Protein AF-A0A7V4Q4V1-F1 (afdb_monomer)

Foldseek 3Di:
DPDAPVVLVVNDDDDPDDDDLVVLLVVLVVRLVCPPVPDDPVSNVSSVVVNVVSVVVVVVVVVD

Nearest PDB structures (foldseek):
  6tdw-assembly1_H  TM=5.553E-01  e=7.329E+00  Euglena gracilis
  6tdu-assembly1_h  TM=5.471E-01  e=9.517E+00  Euglena gracilis

Sequence (64 aa):
MKGKNMRLLGREDSASRQPNIQEIIGDLQEEIARGEAVYTVDELRVLEMKLAEYEQMLQNLLER

pLDDT: mean 88.67, std 10.84, range [51.22, 97.31]

Solvent-accessible surface area (backbone atoms only — not comparable to full-atom values): 3987 Å² total; per-residue (Å²): 127,89,87,64,68,42,50,82,72,70,74,42,86,76,65,99,66,84,77,53,73,68,56,51,45,51,55,38,54,56,58,51,73,53,36,74,84,76,35,54,75,69,54,43,50,53,41,53,52,51,38,54,54,49,52,52,52,50,49,62,62,72,79,106

Secondary structure (DSSP, 8-state):
-TT--TTTTTSSPPPSSPPPHHHHHHHHHHHHHTGGGTS-HHHHHHHHHHHHHHHHHHHHHH--

Mean predicted aligned error: 4.7 Å

Structure (mmCIF, N/CA/C/O backbone):
data_AF-A0A7V4Q4V1-F1
#
_entry.id   AF-A0A7V4Q4V1-F1
#
loop_
_atom_site.group_PDB
_atom_site.id
_atom_site.type_symbol
_atom_site.label_atom_id
_atom_site.label_alt_id
_atom_site.label_comp_id
_atom_site.label_asym_id
_atom_site.label_entity_id
_atom_site.label_seq_id
_atom_site.pdbx_PDB_ins_code
_atom_site.Cartn_x
_atom_site.Cartn_y
_atom_site.Cartn_z
_atom_site.occupancy
_atom_site.B_iso_or_equiv
_atom_site.auth_seq_id
_atom_site.auth_comp_id
_atom_site.auth_asym_id
_atom_site.auth_atom_id
_atom_site.pdbx_PDB_model_num
ATOM 1 N N . MET A 1 1 ? -5.364 -9.319 15.774 1.00 51.22 1 MET A N 1
ATOM 2 C CA . MET A 1 1 ? -4.156 -9.391 14.917 1.00 51.22 1 MET A CA 1
ATOM 3 C C . MET A 1 1 ? -4.291 -10.357 13.737 1.00 51.22 1 MET A C 1
ATOM 5 O O . MET A 1 1 ? -3.493 -10.249 12.821 1.00 51.22 1 MET A O 1
ATOM 9 N N . LYS A 1 2 ? -5.280 -11.270 13.701 1.00 55.53 2 LYS A N 1
ATOM 10 C CA . LYS A 1 2 ? -5.533 -12.097 12.511 1.00 55.53 2 LYS A CA 1
ATOM 11 C C . LYS A 1 2 ? -6.090 -11.242 11.374 1.00 55.53 2 LYS A C 1
ATOM 13 O O . LYS A 1 2 ? -7.080 -10.546 11.573 1.00 55.53 2 LYS A O 1
ATOM 18 N N . GLY A 1 3 ? -5.449 -11.327 10.214 1.00 72.81 3 GLY A N 1
ATOM 19 C CA . GLY A 1 3 ? -5.936 -10.746 8.971 1.00 72.81 3 GLY A CA 1
ATOM 20 C C . GLY A 1 3 ? -5.252 -9.458 8.532 1.00 72.81 3 GLY A C 1
ATOM 21 O O . GLY A 1 3 ? -5.722 -8.903 7.562 1.00 72.81 3 GLY A O 1
ATOM 22 N N . LYS A 1 4 ? -4.195 -8.965 9.182 1.00 82.75 4 LYS A N 1
ATOM 23 C CA . LYS A 1 4 ? -3.400 -7.853 8.634 1.00 82.75 4 LYS A CA 1
ATOM 24 C C . LYS A 1 4 ? -2.302 -8.394 7.729 1.00 82.75 4 LYS A C 1
ATOM 26 O O . LYS A 1 4 ? -1.672 -9.392 8.078 1.00 82.75 4 LYS A O 1
ATOM 31 N N . ASN A 1 5 ? -2.012 -7.697 6.640 1.00 81.31 5 ASN A N 1
ATOM 32 C CA . ASN A 1 5 ? -0.826 -7.953 5.840 1.00 81.31 5 ASN A CA 1
ATOM 33 C C . ASN A 1 5 ? 0.382 -7.266 6.497 1.00 81.31 5 ASN A C 1
ATOM 35 O O . ASN A 1 5 ? 0.737 -6.124 6.202 1.00 81.31 5 ASN A O 1
ATOM 39 N N . MET A 1 6 ? 0.987 -7.958 7.465 1.00 84.88 6 MET A N 1
ATOM 40 C CA . MET A 1 6 ? 2.081 -7.419 8.283 1.00 84.88 6 MET A CA 1
ATOM 41 C C . MET A 1 6 ? 3.344 -7.131 7.457 1.00 84.88 6 MET A C 1
ATOM 43 O O . MET A 1 6 ? 4.109 -6.233 7.813 1.00 84.88 6 MET A O 1
ATOM 47 N N . ARG A 1 7 ? 3.514 -7.816 6.317 1.00 85.69 7 ARG A N 1
ATOM 48 C CA . ARG A 1 7 ? 4.562 -7.545 5.322 1.00 85.69 7 ARG A CA 1
ATOM 49 C C . ARG A 1 7 ? 4.451 -6.128 4.760 1.00 85.69 7 ARG A C 1
ATOM 51 O O . ARG A 1 7 ? 5.443 -5.406 4.735 1.00 85.69 7 ARG A O 1
ATOM 58 N N . LEU A 1 8 ? 3.254 -5.700 4.352 1.00 85.25 8 LEU A N 1
ATOM 59 C CA . LEU A 1 8 ? 3.042 -4.347 3.813 1.00 85.25 8 LEU A CA 1
ATOM 60 C C . LEU A 1 8 ? 3.291 -3.262 4.866 1.00 85.25 8 LEU A C 1
ATOM 62 O O . LEU A 1 8 ? 3.769 -2.180 4.535 1.00 85.25 8 LEU A O 1
ATOM 66 N N . LEU A 1 9 ? 3.058 -3.574 6.143 1.00 85.94 9 LEU A N 1
ATOM 67 C CA . LEU A 1 9 ? 3.390 -2.697 7.269 1.00 85.94 9 LEU A CA 1
ATOM 68 C C . LEU A 1 9 ? 4.881 -2.726 7.661 1.00 85.94 9 LEU A C 1
ATOM 70 O O . LEU A 1 9 ? 5.266 -2.026 8.595 1.00 85.94 9 LEU A O 1
ATOM 74 N N . GLY A 1 10 ? 5.721 -3.525 6.991 1.00 81.25 10 GLY A N 1
ATOM 75 C CA . GLY A 1 10 ? 7.146 -3.665 7.314 1.00 81.25 10 GLY A CA 1
ATOM 76 C C . GLY A 1 10 ? 7.410 -4.354 8.657 1.00 81.25 10 GLY A C 1
ATOM 77 O O . GLY A 1 10 ? 8.449 -4.126 9.268 1.00 81.25 10 GLY A O 1
ATOM 78 N N . ARG A 1 11 ? 6.449 -5.147 9.147 1.00 81.81 11 ARG A N 1
ATOM 79 C CA . ARG A 1 11 ? 6.506 -5.829 10.451 1.00 81.81 11 ARG A CA 1
ATOM 80 C C . ARG A 1 11 ? 6.840 -7.318 10.350 1.00 81.81 11 ARG A C 1
ATOM 82 O O . ARG A 1 11 ? 7.074 -7.942 11.378 1.00 81.81 11 ARG A O 1
ATOM 89 N N . GLU A 1 12 ? 6.865 -7.871 9.141 1.00 81.56 12 GLU A N 1
ATOM 90 C CA . GLU A 1 12 ? 7.326 -9.230 8.849 1.00 81.56 12 GLU A CA 1
ATOM 91 C C . GLU A 1 12 ? 8.224 -9.230 7.611 1.00 81.56 12 GLU A C 1
ATOM 93 O O . GLU A 1 12 ? 7.966 -8.504 6.645 1.00 81.56 12 GLU A O 1
ATOM 98 N N . ASP A 1 13 ? 9.260 -10.070 7.644 1.00 70.75 13 ASP A N 1
ATOM 99 C CA . ASP A 1 13 ? 10.098 -10.342 6.481 1.00 70.75 13 ASP A CA 1
ATOM 100 C C . ASP A 1 13 ? 9.318 -11.121 5.413 1.00 70.75 13 ASP A C 1
ATOM 102 O O . ASP A 1 13 ? 8.458 -11.957 5.698 1.00 70.75 13 ASP A O 1
ATOM 106 N N . SER A 1 14 ? 9.600 -10.798 4.152 1.00 64.75 14 SER A N 1
ATOM 107 C CA . SER A 1 14 ? 8.813 -11.258 3.006 1.00 64.75 14 SER A CA 1
ATOM 108 C C . SER A 1 14 ? 9.027 -12.743 2.693 1.00 64.75 14 SER A C 1
ATOM 110 O O . SER A 1 14 ? 10.100 -13.301 2.913 1.00 64.75 14 SER A O 1
ATOM 112 N N . ALA A 1 15 ? 7.993 -13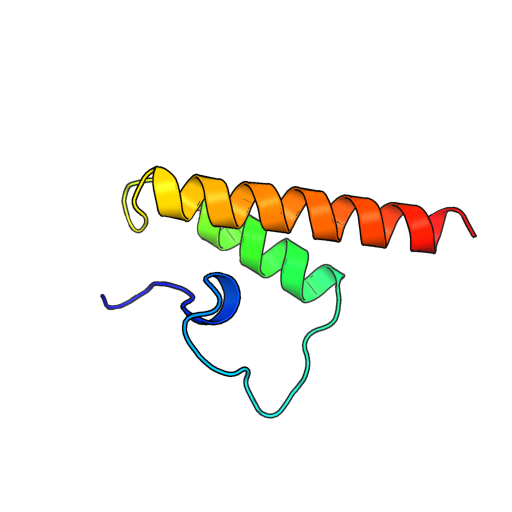.367 2.119 1.00 62.19 15 ALA A N 1
ATOM 113 C CA . ALA A 1 15 ? 8.011 -14.739 1.619 1.00 62.19 15 ALA A CA 1
ATOM 114 C C . ALA A 1 15 ? 9.151 -14.999 0.611 1.00 62.19 15 ALA A C 1
ATOM 116 O O . ALA A 1 15 ? 9.668 -14.084 -0.026 1.00 62.19 15 ALA A O 1
ATOM 117 N N . SER A 1 16 ? 9.491 -16.276 0.401 1.00 70.94 16 SER A N 1
ATOM 118 C CA . SER A 1 16 ? 10.582 -16.737 -0.480 1.00 70.94 16 SER A CA 1
ATOM 119 C C . SER A 1 16 ? 10.488 -16.253 -1.935 1.00 70.94 16 SER A C 1
ATOM 121 O O . SER A 1 16 ? 11.478 -16.285 -2.661 1.00 70.94 16 SER A O 1
ATOM 123 N N . ARG A 1 17 ? 9.299 -15.817 -2.368 1.0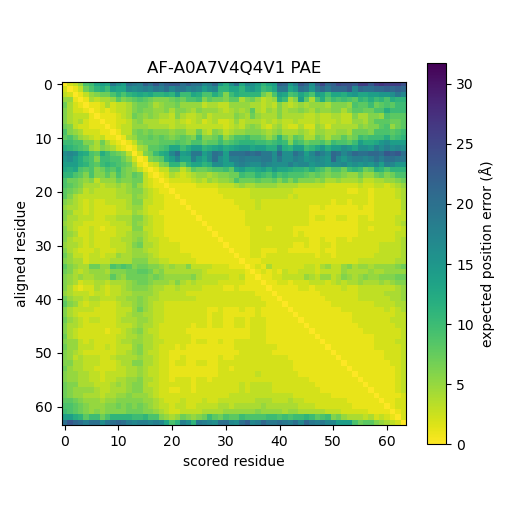0 80.44 17 ARG A N 1
ATOM 124 C CA . ARG A 1 17 ? 9.061 -15.171 -3.659 1.00 80.44 17 ARG A CA 1
ATOM 125 C C . ARG A 1 17 ? 8.945 -13.663 -3.452 1.00 80.44 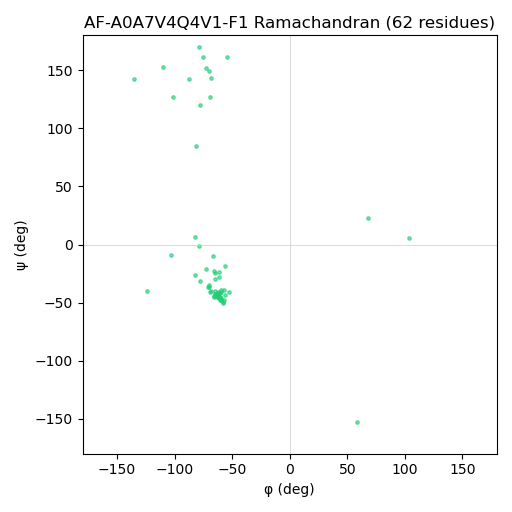17 ARG A C 1
ATOM 127 O O . ARG A 1 17 ? 8.098 -13.214 -2.684 1.00 80.44 17 ARG A O 1
ATOM 134 N N . GLN A 1 18 ? 9.732 -12.898 -4.203 1.00 79.38 18 GLN A N 1
ATOM 135 C CA . GLN A 1 18 ? 9.571 -11.448 -4.278 1.00 79.38 18 GLN A CA 1
ATOM 136 C C . GLN A 1 18 ? 8.393 -11.104 -5.208 1.00 79.38 18 GLN A C 1
ATOM 138 O O . GLN A 1 18 ? 8.425 -11.504 -6.377 1.00 79.38 18 GLN A O 1
ATOM 143 N N . PRO A 1 19 ? 7.348 -10.417 -4.713 1.00 85.25 19 PRO A N 1
ATOM 144 C CA . PRO A 1 19 ? 6.253 -9.948 -5.554 1.00 85.25 19 PRO A CA 1
ATOM 145 C C . PRO A 1 19 ? 6.728 -8.819 -6.473 1.00 85.25 19 PRO A C 1
ATOM 147 O O . PRO A 1 19 ? 7.626 -8.051 -6.122 1.00 85.25 19 PRO A O 1
ATOM 150 N N . ASN A 1 20 ? 6.125 -8.716 -7.655 1.00 92.00 20 ASN A N 1
ATOM 151 C CA . ASN A 1 20 ? 6.380 -7.602 -8.565 1.00 92.00 20 ASN A CA 1
ATOM 152 C C . ASN A 1 20 ? 5.611 -6.331 -8.136 1.00 92.00 20 ASN A C 1
ATOM 154 O O . ASN A 1 20 ? 4.744 -6.377 -7.267 1.00 92.00 20 ASN A O 1
ATOM 158 N N . ILE A 1 21 ? 5.920 -5.186 -8.755 1.00 93.38 21 ILE A N 1
ATOM 159 C CA . ILE A 1 21 ? 5.327 -3.885 -8.387 1.00 93.38 21 ILE A CA 1
ATOM 160 C C . ILE A 1 21 ? 3.798 -3.882 -8.530 1.00 93.38 21 ILE A C 1
ATOM 162 O O . ILE A 1 21 ? 3.115 -3.339 -7.669 1.00 93.38 21 ILE A O 1
ATOM 166 N N . GLN A 1 22 ? 3.250 -4.514 -9.571 1.00 94.81 22 GLN A N 1
ATOM 167 C CA . GLN A 1 22 ? 1.799 -4.575 -9.784 1.00 94.81 22 GLN A CA 1
ATOM 168 C C . GLN A 1 22 ? 1.109 -5.446 -8.726 1.00 94.81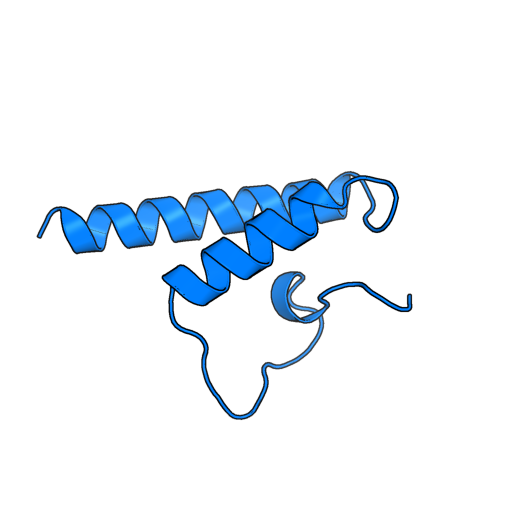 22 GLN A C 1
ATOM 170 O O . GLN A 1 22 ? 0.063 -5.060 -8.215 1.00 94.81 22 GLN A O 1
ATOM 175 N N . GLU A 1 23 ? 1.714 -6.580 -8.354 1.00 94.31 23 GLU A N 1
ATOM 176 C CA . GLU A 1 23 ? 1.240 -7.430 -7.251 1.00 94.31 23 GLU A CA 1
ATOM 177 C C . GLU A 1 23 ? 1.246 -6.655 -5.925 1.00 94.31 23 GLU A C 1
ATOM 179 O O . GLU A 1 23 ? 0.284 -6.721 -5.170 1.00 94.31 23 GLU A O 1
ATOM 184 N N . ILE A 1 24 ? 2.291 -5.862 -5.655 1.00 93.69 24 ILE A N 1
ATOM 185 C CA . ILE A 1 24 ? 2.363 -5.039 -4.438 1.00 93.69 24 ILE A CA 1
ATOM 186 C C . ILE A 1 24 ? 1.274 -3.958 -4.423 1.00 93.69 24 ILE A C 1
ATOM 188 O O . ILE A 1 24 ? 0.657 -3.743 -3.382 1.00 93.69 24 ILE A O 1
ATOM 192 N N . ILE A 1 25 ? 1.029 -3.289 -5.553 1.00 95.88 25 ILE A N 1
ATOM 193 C CA . ILE A 1 25 ? -0.041 -2.288 -5.682 1.00 95.88 25 ILE A CA 1
ATOM 194 C C . ILE A 1 25 ? -1.409 -2.933 -5.441 1.00 95.88 25 ILE A C 1
ATOM 196 O O . ILE A 1 25 ? -2.191 -2.398 -4.659 1.00 95.88 25 ILE A O 1
ATOM 200 N N . GLY A 1 26 ? -1.673 -4.092 -6.053 1.00 95.88 26 GLY A N 1
ATOM 201 C CA . GLY A 1 26 ? -2.917 -4.837 -5.848 1.00 95.88 26 GLY A CA 1
ATOM 202 C C . GLY A 1 26 ? -3.132 -5.203 -4.379 1.00 95.88 26 GLY A C 1
ATOM 203 O O . GLY A 1 26 ? -4.167 -4.863 -3.809 1.00 95.88 26 GLY A O 1
ATOM 204 N N . ASP A 1 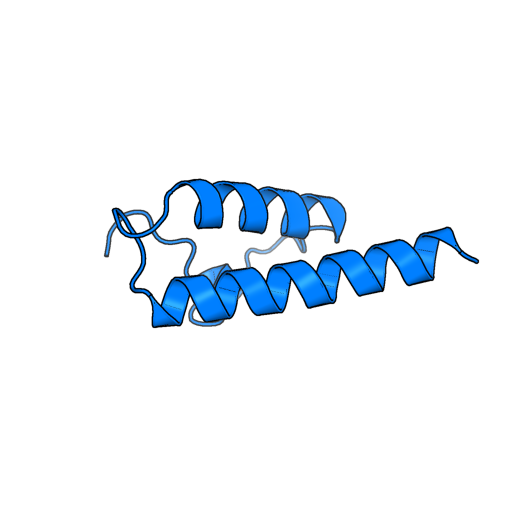27 ? -2.115 -5.785 -3.737 1.00 94.31 27 ASP A N 1
ATOM 205 C CA . ASP A 1 27 ? -2.143 -6.113 -2.308 1.00 94.31 27 ASP A CA 1
ATOM 206 C C . ASP A 1 27 ? -2.439 -4.869 -1.440 1.00 94.31 27 ASP A C 1
ATOM 208 O O . ASP A 1 27 ? -3.224 -4.931 -0.494 1.00 94.31 27 ASP A O 1
ATOM 212 N N . LEU A 1 28 ? -1.816 -3.722 -1.739 1.00 95.56 28 LEU A N 1
ATOM 213 C CA . LEU A 1 28 ? -2.031 -2.473 -0.997 1.00 95.56 28 LEU A CA 1
ATOM 214 C C . LEU A 1 28 ? -3.457 -1.943 -1.171 1.00 95.56 28 LEU A C 1
ATOM 216 O O . LEU A 1 28 ? -4.085 -1.566 -0.182 1.00 95.56 28 LEU A O 1
ATOM 220 N N . GLN A 1 29 ? -3.979 -1.940 -2.398 1.00 96.62 29 GLN A N 1
ATOM 221 C CA . GLN A 1 29 ? -5.343 -1.498 -2.691 1.00 96.62 29 GLN A CA 1
ATOM 222 C C . GLN A 1 29 ? -6.383 -2.376 -1.982 1.00 96.62 29 GLN A C 1
ATOM 224 O O . GLN A 1 29 ? -7.319 -1.848 -1.378 1.00 96.62 29 GLN A O 1
ATOM 229 N N . GLU A 1 30 ? -6.198 -3.700 -1.988 1.00 94.94 30 GLU A N 1
ATOM 230 C CA . GLU A 1 30 ? -7.073 -4.635 -1.273 1.00 94.94 30 GLU A CA 1
ATOM 231 C C . GLU A 1 30 ? -7.054 -4.397 0.242 1.00 94.94 30 GLU A C 1
ATOM 233 O O . GLU A 1 30 ? -8.106 -4.353 0.882 1.00 94.94 30 GLU A O 1
ATOM 238 N N . GLU A 1 31 ? -5.875 -4.207 0.835 1.00 94.12 31 GLU A N 1
ATOM 239 C CA . GLU A 1 31 ? -5.754 -3.995 2.278 1.00 94.12 31 GLU A CA 1
ATOM 240 C C . GLU A 1 31 ? -6.297 -2.631 2.724 1.00 94.12 31 GLU A C 1
ATOM 242 O O . GLU A 1 31 ? -6.960 -2.549 3.761 1.00 94.12 31 GLU A O 1
ATOM 247 N N . ILE A 1 32 ? -6.108 -1.576 1.926 1.00 94.56 32 ILE A N 1
ATOM 248 C CA . ILE A 1 32 ? -6.707 -0.256 2.175 1.00 94.56 32 ILE A CA 1
ATOM 249 C C . ILE A 1 32 ? -8.234 -0.326 2.075 1.00 94.56 32 ILE A C 1
ATOM 251 O O . ILE A 1 32 ? -8.924 0.239 2.923 1.00 94.56 32 ILE A O 1
ATOM 255 N N . ALA A 1 33 ? -8.782 -1.072 1.108 1.00 95.12 33 ALA A N 1
ATOM 256 C CA . ALA A 1 33 ? -10.229 -1.233 0.946 1.00 95.12 33 ALA A CA 1
ATOM 257 C C . ALA A 1 33 ? -10.905 -1.886 2.165 1.00 95.12 33 ALA A C 1
ATOM 259 O O . ALA A 1 33 ? -12.093 -1.673 2.413 1.00 95.12 33 ALA A O 1
ATOM 260 N N . ARG A 1 34 ? -10.155 -2.655 2.965 1.00 93.19 34 ARG A N 1
ATOM 261 C CA . ARG A 1 34 ? -10.645 -3.223 4.232 1.00 93.19 34 ARG A CA 1
ATOM 262 C C . ARG A 1 34 ? -10.783 -2.171 5.334 1.00 93.19 34 ARG A C 1
ATOM 264 O O . ARG A 1 34 ? -11.550 -2.384 6.274 1.00 93.19 34 ARG A O 1
ATOM 271 N N . GLY A 1 35 ? -10.078 -1.048 5.209 1.00 92.31 35 GLY A N 1
ATOM 272 C CA . GLY A 1 35 ? -10.263 0.153 6.014 1.00 92.31 35 GLY A CA 1
ATOM 273 C C . GLY A 1 35 ? -10.091 -0.052 7.521 1.00 92.31 35 GLY A C 1
ATOM 274 O O . GLY A 1 35 ? -9.385 -0.948 8.000 1.00 92.31 35 GLY A O 1
ATOM 275 N N . GLU A 1 36 ? -10.779 0.796 8.286 1.00 91.81 36 GLU A N 1
ATOM 276 C CA . GLU A 1 36 ? -10.686 0.852 9.752 1.00 91.81 36 GLU A CA 1
ATOM 277 C C . GLU A 1 36 ? -11.241 -0.396 10.461 1.00 91.81 36 GLU A C 1
ATOM 279 O O . GLU A 1 36 ? -11.023 -0.596 11.655 1.00 91.81 36 GLU A O 1
ATOM 284 N N . ALA A 1 37 ? -11.921 -1.287 9.730 1.00 90.75 37 ALA A N 1
ATOM 285 C CA . ALA A 1 37 ? -12.371 -2.570 10.265 1.00 90.75 37 ALA A CA 1
ATOM 286 C C . ALA A 1 37 ? -11.196 -3.501 10.621 1.00 90.75 37 ALA A C 1
ATOM 288 O O . ALA A 1 37 ? -11.348 -4.422 11.427 1.00 90.75 37 ALA A O 1
ATOM 289 N N . VAL A 1 38 ? -10.031 -3.285 10.003 1.00 92.00 38 VAL A N 1
ATOM 290 C CA . VAL A 1 38 ? -8.849 -4.143 10.148 1.00 92.00 38 VAL A CA 1
ATOM 291 C C . VAL A 1 38 ? -7.639 -3.349 10.618 1.00 92.00 38 VAL A C 1
ATOM 293 O O . VAL A 1 38 ? -6.884 -3.846 11.457 1.00 92.00 38 VAL A O 1
ATOM 296 N N . TYR A 1 39 ? -7.462 -2.134 10.110 1.00 92.81 39 TYR A N 1
ATOM 297 C CA . TYR A 1 39 ? -6.291 -1.298 10.350 1.00 92.81 39 TYR A CA 1
ATOM 298 C C . TYR A 1 39 ? -6.628 -0.093 11.221 1.00 92.81 39 TYR A C 1
ATOM 300 O O . TYR A 1 39 ? -7.757 0.382 11.238 1.00 92.81 39 TYR A O 1
ATOM 308 N N . THR A 1 40 ? -5.645 0.423 11.956 1.00 93.94 40 THR A N 1
ATOM 309 C CA . THR A 1 40 ? -5.788 1.751 12.565 1.00 93.94 40 THR A CA 1
ATOM 310 C C . THR A 1 40 ? -5.634 2.840 11.504 1.00 93.94 40 THR A C 1
ATOM 312 O O . THR A 1 40 ? -5.040 2.602 10.454 1.00 93.94 40 THR A O 1
ATOM 315 N N . VAL A 1 41 ? -6.095 4.060 11.796 1.00 94.38 41 VAL A N 1
ATOM 316 C CA . VAL A 1 41 ? -5.903 5.226 10.911 1.00 94.38 41 VAL A CA 1
ATOM 317 C C . VAL A 1 41 ? -4.426 5.424 10.546 1.00 94.38 41 VAL A C 1
ATOM 319 O O . VAL A 1 41 ? -4.102 5.685 9.392 1.00 94.38 41 VAL A O 1
ATOM 322 N N . ASP A 1 42 ? -3.514 5.250 11.504 1.00 94.50 42 ASP A N 1
ATOM 323 C CA . ASP A 1 42 ? -2.078 5.390 11.240 1.00 94.50 42 ASP A CA 1
ATOM 324 C C . ASP A 1 42 ? -1.523 4.253 10.375 1.00 94.50 42 ASP A C 1
ATOM 326 O O . ASP A 1 42 ? -0.653 4.482 9.541 1.00 94.50 42 ASP A O 1
ATOM 330 N N . GLU A 1 43 ? -2.030 3.030 10.533 1.00 94.31 43 GLU A N 1
ATOM 331 C CA . GLU A 1 43 ? -1.650 1.918 9.661 1.00 94.31 43 GLU A CA 1
ATOM 332 C C . GLU A 1 43 ? -2.187 2.113 8.239 1.00 94.31 43 GLU A C 1
ATOM 334 O O . GLU A 1 43 ? -1.444 1.875 7.292 1.00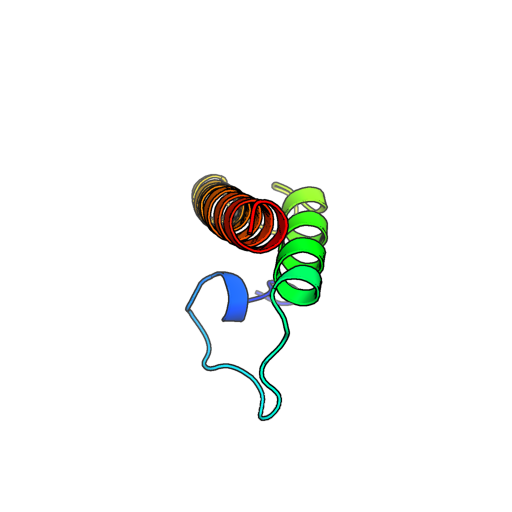 94.31 43 GLU A O 1
ATOM 339 N N . LEU A 1 44 ? -3.422 2.602 8.075 1.00 95.75 44 LEU A N 1
ATOM 340 C CA . LEU A 1 44 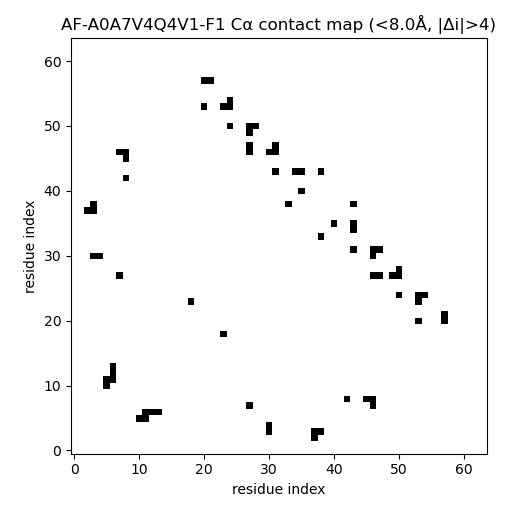? -3.976 2.942 6.761 1.00 95.75 44 LEU A CA 1
ATOM 341 C C . LEU A 1 44 ? -3.143 4.022 6.074 1.00 95.75 44 LEU A C 1
ATOM 343 O O . LEU A 1 44 ? -2.755 3.830 4.929 1.00 95.75 44 LEU A O 1
ATOM 347 N N . ARG A 1 45 ? -2.751 5.080 6.794 1.00 95.50 45 ARG A N 1
ATOM 348 C CA . ARG A 1 45 ? -1.846 6.114 6.262 1.00 95.50 45 ARG A CA 1
ATOM 349 C C . ARG A 1 45 ? -0.517 5.543 5.778 1.00 95.50 45 ARG A C 1
ATOM 351 O O . ARG A 1 45 ? 0.008 5.987 4.762 1.00 95.50 45 ARG A O 1
ATOM 358 N N . VAL A 1 46 ? 0.039 4.563 6.492 1.00 95.31 46 VAL A N 1
ATOM 359 C CA . VAL A 1 46 ? 1.267 3.877 6.061 1.00 95.31 46 VAL A CA 1
ATOM 360 C C . VAL A 1 46 ? 1.032 3.090 4.770 1.00 95.31 46 VAL A C 1
ATOM 362 O O . VAL A 1 46 ? 1.883 3.128 3.881 1.00 95.31 46 VAL A O 1
ATOM 365 N N . LEU A 1 47 ? -0.098 2.387 4.651 1.00 95.31 47 LEU A N 1
ATOM 366 C CA . LEU A 1 47 ? -0.447 1.644 3.436 1.00 95.31 47 LEU A CA 1
ATOM 367 C C . LEU A 1 47 ? -0.692 2.589 2.250 1.00 95.31 47 LEU A C 1
ATOM 369 O O . LEU A 1 47 ? -0.162 2.347 1.172 1.00 95.31 47 LEU A O 1
ATOM 373 N N . GLU A 1 48 ? -1.422 3.685 2.452 1.00 97.00 48 GLU A N 1
ATOM 374 C CA . GLU A 1 48 ? -1.696 4.710 1.436 1.00 97.00 48 GLU A CA 1
ATOM 375 C C . GLU A 1 48 ? -0.413 5.393 0.950 1.00 97.00 48 GLU A C 1
ATOM 377 O O . GLU A 1 48 ? -0.207 5.547 -0.252 1.00 97.00 48 GLU A O 1
ATOM 382 N N . MET A 1 49 ? 0.489 5.751 1.869 1.00 97.12 49 MET A N 1
ATOM 383 C CA . MET A 1 49 ? 1.794 6.320 1.521 1.00 97.12 49 MET A CA 1
ATOM 384 C C . MET A 1 49 ? 2.606 5.347 0.658 1.00 97.12 49 MET A C 1
ATOM 386 O O . MET A 1 49 ? 3.139 5.737 -0.377 1.00 97.12 49 MET A O 1
ATOM 390 N N . LYS A 1 50 ? 2.652 4.066 1.043 1.00 95.88 50 LYS A N 1
ATOM 391 C CA . LYS A 1 50 ? 3.319 3.025 0.250 1.00 95.88 50 LYS A CA 1
ATOM 392 C C . LYS A 1 50 ? 2.664 2.841 -1.115 1.00 95.88 50 LYS A C 1
ATOM 394 O O . LYS A 1 50 ? 3.377 2.664 -2.096 1.00 95.88 50 LYS A O 1
ATOM 399 N N . LEU A 1 51 ? 1.335 2.877 -1.190 1.00 96.94 51 LEU A N 1
ATOM 400 C CA . LEU A 1 51 ? 0.614 2.768 -2.457 1.00 96.94 51 LEU A CA 1
ATOM 401 C C . LEU A 1 51 ? 1.045 3.881 -3.414 1.00 96.94 51 LEU A C 1
ATOM 403 O O . LEU A 1 51 ? 1.471 3.577 -4.525 1.00 96.94 51 LEU A O 1
ATOM 407 N N . ALA A 1 52 ? 1.055 5.132 -2.949 1.00 97.31 52 ALA A N 1
ATOM 408 C CA . ALA A 1 52 ? 1.500 6.270 -3.748 1.00 97.31 52 ALA A CA 1
ATOM 409 C C . ALA A 1 52 ? 2.962 6.131 -4.218 1.00 97.31 52 ALA A C 1
ATOM 411 O O . ALA A 1 52 ? 3.276 6.428 -5.371 1.00 97.31 52 ALA A O 1
ATOM 412 N N . GLU A 1 53 ? 3.862 5.641 -3.357 1.00 96.81 53 GLU A N 1
ATOM 413 C CA . GLU A 1 53 ? 5.261 5.372 -3.725 1.00 96.81 53 GLU A CA 1
ATOM 414 C C . GLU A 1 53 ? 5.374 4.340 -4.859 1.00 96.81 53 GLU A C 1
ATOM 416 O O . GLU A 1 53 ? 6.094 4.562 -5.837 1.00 96.81 53 GLU A O 1
ATOM 421 N N . TYR A 1 54 ? 4.660 3.215 -4.751 1.00 96.25 54 TYR A N 1
ATOM 422 C CA . TYR A 1 54 ? 4.701 2.161 -5.767 1.00 96.25 54 TYR A CA 1
ATOM 423 C C . TYR A 1 54 ? 4.000 2.565 -7.067 1.00 96.25 54 TYR A C 1
ATOM 425 O O . TYR A 1 54 ? 4.497 2.227 -8.142 1.00 96.25 54 TYR A O 1
ATOM 433 N N . GLU A 1 55 ? 2.898 3.313 -6.999 1.00 96.94 55 GLU A N 1
ATOM 434 C CA . GLU A 1 55 ? 2.222 3.867 -8.177 1.00 96.94 55 GLU A CA 1
ATOM 435 C C . GLU A 1 55 ? 3.134 4.843 -8.930 1.00 96.94 55 GLU A C 1
ATOM 437 O O . GLU A 1 55 ? 3.293 4.719 -10.147 1.00 96.94 55 GLU A O 1
ATOM 442 N N . GLN A 1 56 ? 3.827 5.738 -8.215 1.00 97.12 56 GLN A N 1
ATOM 443 C CA . GLN A 1 56 ? 4.814 6.632 -8.823 1.00 97.12 56 GLN A CA 1
ATOM 444 C C . GLN A 1 56 ? 5.978 5.851 -9.447 1.00 97.12 56 GLN A C 1
ATOM 446 O O . GLN A 1 56 ? 6.441 6.180 -10.542 1.00 97.12 56 GLN A O 1
ATOM 451 N N . MET A 1 57 ? 6.464 4.805 -8.773 1.00 95.31 57 MET A N 1
ATOM 452 C CA . MET A 1 57 ? 7.52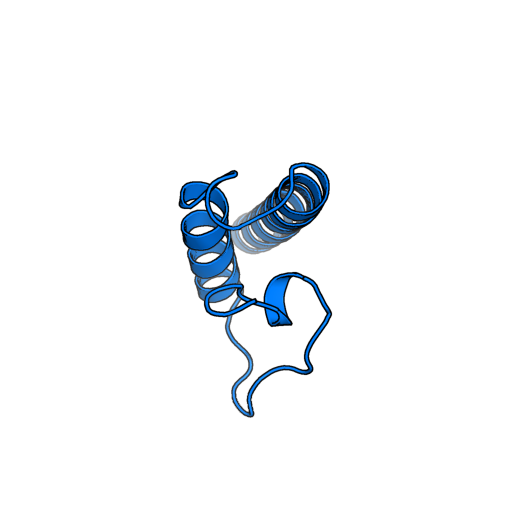0 3.946 -9.308 1.00 95.31 57 MET A CA 1
ATOM 453 C C . MET A 1 57 ? 7.072 3.240 -10.594 1.00 95.31 57 MET A C 1
ATOM 455 O O . MET A 1 57 ? 7.841 3.186 -11.554 1.00 95.31 57 MET A O 1
ATOM 459 N N . LEU A 1 58 ? 5.838 2.730 -10.635 1.00 95.44 58 LEU A N 1
ATOM 460 C CA . LEU A 1 58 ? 5.268 2.103 -11.825 1.00 95.44 58 LEU A CA 1
ATOM 461 C C . LEU A 1 58 ? 5.135 3.107 -12.973 1.00 95.44 58 LEU A C 1
ATOM 463 O O . LEU A 1 58 ? 5.540 2.796 -14.090 1.00 95.44 58 LEU A O 1
ATOM 467 N N . GLN A 1 59 ? 4.632 4.313 -12.703 1.00 96.12 59 GLN A N 1
ATOM 468 C CA . GLN A 1 59 ? 4.530 5.372 -13.708 1.00 96.12 59 GLN A CA 1
ATOM 469 C C . GLN A 1 59 ? 5.902 5.694 -14.317 1.00 96.12 59 GLN A C 1
ATOM 471 O O . GLN A 1 59 ? 6.054 5.676 -15.536 1.00 96.12 59 GLN A O 1
ATOM 476 N N . ASN A 1 60 ? 6.929 5.868 -13.482 1.00 95.25 60 ASN A N 1
ATOM 477 C CA . ASN A 1 60 ? 8.294 6.141 -13.940 1.00 95.25 60 ASN A CA 1
ATOM 478 C C . ASN A 1 60 ? 8.881 5.013 -14.811 1.00 95.25 60 ASN A C 1
ATOM 480 O O . ASN A 1 60 ? 9.769 5.263 -15.626 1.00 95.25 60 ASN A O 1
ATOM 484 N N . LEU A 1 61 ? 8.444 3.764 -14.612 1.00 93.38 61 LEU A N 1
ATOM 485 C CA . LEU A 1 61 ? 8.855 2.625 -15.437 1.00 93.38 61 LEU A CA 1
ATOM 486 C C . LEU A 1 61 ? 8.130 2.585 -16.786 1.00 93.38 61 LEU A C 1
ATOM 488 O O . LEU A 1 61 ? 8.711 2.099 -17.750 1.00 93.38 61 LEU A O 1
ATOM 492 N N . LEU A 1 62 ? 6.887 3.068 -16.845 1.00 92.94 62 LEU A N 1
ATOM 493 C CA . LEU A 1 62 ? 6.070 3.103 -18.062 1.00 92.94 62 LEU A CA 1
ATOM 494 C C . LEU A 1 62 ? 6.385 4.301 -18.968 1.00 92.94 62 LEU A C 1
ATOM 496 O O . LEU A 1 62 ? 6.164 4.223 -20.171 1.00 92.94 62 LEU A O 1
ATOM 5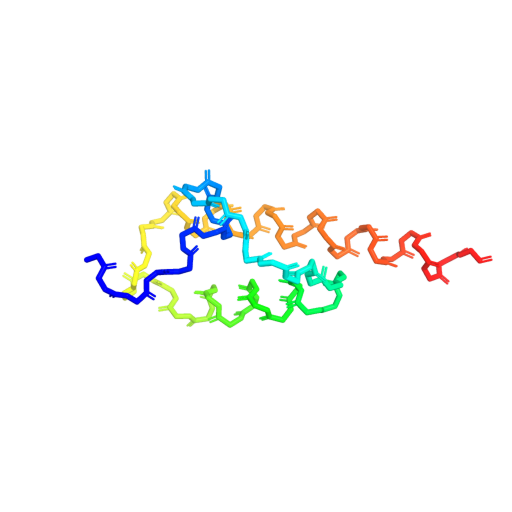00 N N . GLU A 1 63 ? 6.891 5.401 -18.408 1.00 91.62 63 GLU A N 1
ATOM 501 C CA . GLU A 1 63 ? 7.282 6.609 -19.153 1.00 91.62 63 GLU A CA 1
ATOM 502 C C . GLU A 1 63 ? 8.687 6.520 -19.793 1.00 91.62 63 GLU A C 1
ATOM 504 O O . GLU A 1 63 ? 9.187 7.508 -20.334 1.00 91.62 63 GLU A O 1
ATOM 509 N N . ARG A 1 64 ? 9.334 5.350 -19.730 1.00 62.91 64 ARG A N 1
ATOM 510 C CA . ARG A 1 64 ? 10.636 5.056 -20.350 1.00 62.91 64 ARG A CA 1
ATOM 511 C C . ARG A 1 64 ? 10.485 4.308 -21.666 1.00 62.91 64 ARG A C 1
ATOM 513 O O . ARG A 1 64 ? 11.300 4.602 -22.569 1.00 62.91 64 ARG A O 1
#

Radius of gyration: 12.28 Å; Cα contacts (8 Å, |Δi|>4): 37; chains: 1; bounding box: 23×23×35 Å